Protein AF-A0A535C8S2-F1 (afdb_monomer)

Nearest PDB structures (foldseek):
  6vna-assembly1_A  TM=7.700E-01  e=2.159E-07  Paracoccus denitrificans PD1222
  1vl7-assembly1_B  TM=8.241E-01  e=2.066E-06  Nostoc sp. PCC 7120 = FACHB-418
  6vna-assembly2_B-2  TM=7.150E-01  e=5.638E-07  Paracoccus denitrificans PD1222
  2i02-assembly1_B  TM=7.239E-01  e=4.017E-07  Nostoc punctiforme PCC 73102
  2hhz-assembly1_A  TM=6.970E-01  e=1.139E-04  Streptococcus suis 89/1591

Solvent-accessible surface area (backbone atoms only — not comparable to full-atom values): 9816 Å² total; per-residue (Å²): 128,58,77,65,41,55,50,45,54,48,47,62,73,66,48,53,54,36,34,39,39,23,39,39,99,85,69,54,79,43,79,47,78,40,62,44,27,55,54,98,84,57,41,34,28,36,72,43,51,57,85,41,69,60,45,46,12,26,76,74,59,30,45,35,39,35,45,37,56,52,80,87,47,59,88,58,66,35,50,41,35,40,34,46,27,27,36,48,77,57,80,54,66,71,58,47,51,51,40,48,53,39,30,35,77,77,67,51,86,77,60,72,70,61,40,36,87,91,38,62,28,30,37,31,39,32,36,53,49,63,69,69,93,74,69,83,76,89,78,81,64,74,77,73,71,71,64,67,89,80,71,71,75,92,53,64,62,42,77,46,91,64,66,65,23,35,36,36,52,44,67,109

Secondary structure (DSSP, 8-state):
--HHHHHHHHHHHH--EEEEEEE-TT--EEEEEEEEEE-TT--EEEEEETTSHHHHHHHHH-EEEEEEE-TTSPTTT--EEEEEEEEEE---HHHHHHHHHHHHHTT----GGGTSTT-SEEEEEEEET---TT-SS----TTTTS--TT-S--S-EEE-SSSSEEEE----

Sequence (172 aa):
MNGNEESAKAILSQVLYITLATVGPDGLPWNTPVYAAFDEEYQFFWVSASQVRHSQNIKATHRVAIVVYDSPAPAGTGKGVYIEARADEVTEEQEIIHALQALERRGWKKPLQEVMGASIHRVASGEAGGRDRNSSRGAVDPITQRMDHRTIAPHSCESAVRGNVWICLGED

Mean predicted aligned error: 9.33 Å

pLDDT: mean 78.82, std 22.0, range [28.77, 98.12]

Radius of gyration: 16.6 Å; Cα contacts (8 Å, |Δi|>4): 312; chains: 1; bounding box: 48×30×39 Å

Structure (mmCIF, N/CA/C/O backbone):
data_AF-A0A535C8S2-F1
#
_entry.id   AF-A0A535C8S2-F1
#
loop_
_atom_site.group_PDB
_atom_site.id
_atom_site.type_symbol
_atom_site.label_atom_id
_atom_site.label_alt_id
_atom_site.label_comp_id
_atom_site.label_asym_id
_atom_site.label_entity_id
_atom_site.label_seq_id
_atom_site.pdbx_PDB_ins_code
_atom_site.Cartn_x
_atom_site.Cartn_y
_atom_site.Cartn_z
_atom_site.occupancy
_atom_site.B_iso_or_equiv
_atom_site.auth_seq_id
_atom_s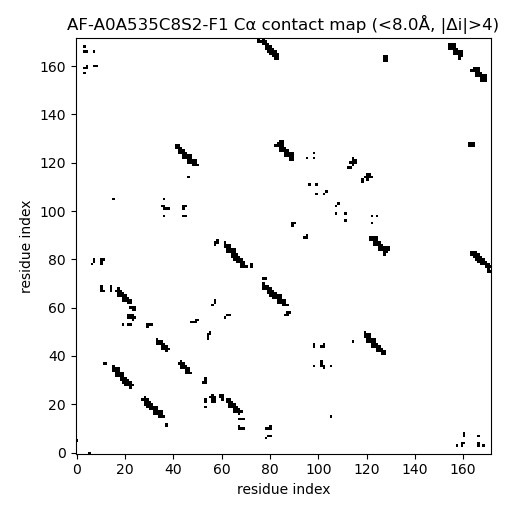ite.auth_comp_id
_atom_site.auth_asym_id
_atom_site.auth_atom_id
_atom_site.pdbx_PDB_model_num
ATOM 1 N N . MET A 1 1 ? -16.261 16.818 13.547 1.00 52.34 1 MET A N 1
ATOM 2 C CA . MET A 1 1 ? -16.123 15.757 12.530 1.00 52.34 1 MET A CA 1
ATOM 3 C C . MET A 1 1 ? -17.407 14.946 12.594 1.00 52.34 1 MET A C 1
ATOM 5 O O . MET A 1 1 ? -17.987 14.883 13.673 1.00 52.34 1 MET A O 1
ATOM 9 N N . ASN A 1 2 ? -17.944 14.451 11.477 1.00 67.00 2 ASN A N 1
ATOM 10 C CA . ASN A 1 2 ? -19.080 13.524 11.568 1.00 67.00 2 ASN A CA 1
ATOM 11 C C . ASN A 1 2 ? -18.554 12.135 11.996 1.00 67.00 2 ASN A C 1
ATOM 13 O O . ASN A 1 2 ? -17.364 11.851 11.849 1.00 67.00 2 ASN A O 1
ATOM 17 N N . GLY A 1 3 ? -19.407 11.272 12.559 1.00 73.81 3 GLY A N 1
ATOM 18 C CA . GLY A 1 3 ? -18.969 9.974 13.110 1.00 73.81 3 GLY A CA 1
ATOM 19 C C . GLY A 1 3 ? -18.288 9.046 12.088 1.00 73.81 3 GLY A C 1
ATOM 20 O O . GLY A 1 3 ? -17.522 8.152 12.462 1.00 73.81 3 GLY A O 1
ATOM 21 N N . ASN A 1 4 ? -18.516 9.288 10.795 1.00 74.38 4 ASN A N 1
ATOM 22 C CA . ASN A 1 4 ? -17.928 8.527 9.698 1.00 74.38 4 ASN A CA 1
ATOM 23 C C . ASN A 1 4 ? -16.471 8.919 9.447 1.00 74.38 4 ASN A C 1
ATOM 25 O O . ASN A 1 4 ? -15.612 8.049 9.310 1.00 74.38 4 ASN A O 1
ATOM 29 N N . GLU A 1 5 ? -16.174 10.218 9.475 1.00 75.56 5 GLU A N 1
ATOM 30 C CA . GLU A 1 5 ? -14.809 10.730 9.390 1.00 75.56 5 GLU A CA 1
ATOM 31 C C . GLU A 1 5 ? -13.951 10.227 10.563 1.00 75.56 5 GLU A C 1
ATOM 33 O O . GLU A 1 5 ? -12.825 9.781 10.356 1.00 75.56 5 GLU A O 1
ATOM 38 N N . GLU A 1 6 ? -14.483 10.231 11.787 1.00 81.94 6 GLU A N 1
ATOM 39 C CA . GLU A 1 6 ? -13.778 9.697 12.963 1.00 81.94 6 GLU A CA 1
ATOM 40 C C . GLU A 1 6 ? -13.527 8.188 12.845 1.00 81.94 6 GLU A C 1
ATOM 42 O O . GLU A 1 6 ? -12.419 7.722 13.119 1.00 81.94 6 GLU A O 1
ATOM 47 N N . SER A 1 7 ? -14.518 7.430 12.363 1.00 82.94 7 SER A N 1
ATOM 48 C CA . SER A 1 7 ? -14.377 5.988 12.120 1.00 82.94 7 SER A CA 1
ATOM 49 C C . SER A 1 7 ? -13.293 5.690 11.081 1.00 82.94 7 SER A C 1
ATOM 51 O O . SER A 1 7 ? -12.453 4.821 11.300 1.00 82.94 7 SER A O 1
ATOM 53 N N . ALA A 1 8 ? -13.262 6.428 9.972 1.00 83.62 8 ALA A N 1
ATOM 54 C CA . ALA A 1 8 ? -12.247 6.242 8.942 1.00 83.62 8 ALA A CA 1
ATOM 55 C C . ALA A 1 8 ? -10.839 6.567 9.451 1.00 83.62 8 ALA A C 1
ATOM 57 O O . ALA A 1 8 ? -9.908 5.796 9.226 1.00 83.62 8 ALA A O 1
ATOM 58 N N . LYS A 1 9 ? -10.683 7.663 10.205 1.00 85.62 9 LYS A N 1
ATOM 59 C CA . LYS A 1 9 ? -9.409 8.011 10.853 1.00 85.62 9 LYS A CA 1
ATOM 60 C C . LYS A 1 9 ? -8.939 6.919 11.810 1.00 85.62 9 LYS A C 1
ATOM 62 O O . LYS A 1 9 ? -7.752 6.591 11.826 1.00 85.62 9 LYS A O 1
ATOM 67 N N . ALA A 1 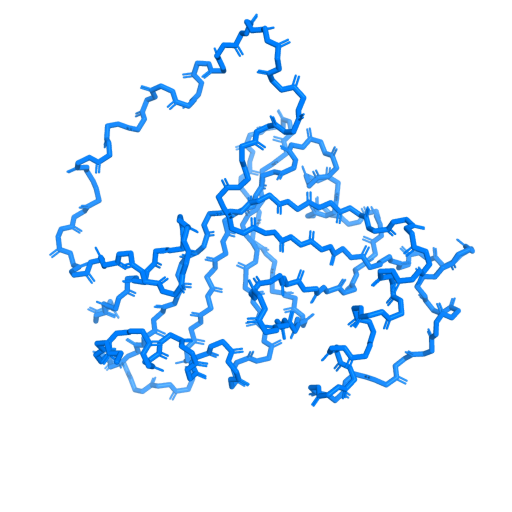10 ? -9.855 6.323 12.571 1.00 88.06 10 ALA A N 1
ATOM 68 C CA . ALA A 1 10 ? -9.534 5.204 13.449 1.00 88.06 10 ALA A CA 1
ATOM 69 C C . ALA A 1 10 ? -9.052 3.983 12.646 1.00 88.06 10 ALA A C 1
ATOM 71 O O . ALA A 1 10 ? -7.982 3.455 12.935 1.00 88.06 10 ALA A O 1
ATOM 72 N N . ILE A 1 11 ? -9.758 3.600 11.579 1.00 89.38 11 ILE A N 1
ATOM 73 C CA . ILE A 1 11 ? -9.386 2.454 10.731 1.00 89.38 11 ILE A CA 1
ATOM 74 C C . ILE A 1 11 ? -8.007 2.660 10.093 1.00 89.38 11 ILE A C 1
ATOM 76 O O . ILE A 1 11 ? -7.131 1.809 10.239 1.00 89.38 11 ILE A O 1
ATOM 80 N N . LEU A 1 12 ? -7.773 3.806 9.442 1.00 90.06 12 LEU A N 1
ATOM 81 C CA . LEU A 1 12 ? -6.495 4.100 8.778 1.00 90.06 12 LEU A CA 1
ATOM 82 C C . LEU A 1 12 ? -5.319 4.169 9.771 1.00 90.06 12 LEU A C 1
ATOM 84 O O . LEU A 1 12 ? -4.196 3.765 9.454 1.00 90.06 12 LEU A O 1
ATOM 88 N N . SER A 1 13 ? -5.564 4.638 10.998 1.00 89.69 13 SER A N 1
ATOM 89 C CA . SER A 1 13 ? -4.525 4.715 12.034 1.00 89.69 13 SER A CA 1
ATOM 90 C C . SER A 1 13 ? -4.236 3.378 12.728 1.00 89.69 13 SER A C 1
ATOM 92 O O . SER A 1 13 ? -3.115 3.180 13.195 1.00 89.69 13 SER A O 1
ATOM 94 N N . GLN A 1 14 ? -5.188 2.441 12.764 1.00 90.38 14 GLN A N 1
ATOM 95 C CA . GLN A 1 14 ? -5.041 1.160 13.469 1.00 90.38 14 GLN A CA 1
ATOM 96 C C . GLN A 1 14 ? -4.626 0.006 12.546 1.00 90.38 14 GLN A C 1
ATOM 98 O O . GLN A 1 14 ? -3.751 -0.790 12.897 1.00 90.38 14 GLN A O 1
ATOM 103 N N . VAL A 1 15 ? -5.192 -0.077 11.340 1.00 92.44 15 VAL A N 1
ATOM 104 C CA . VAL A 1 15 ? -4.974 -1.205 10.422 1.00 92.44 15 VAL A CA 1
ATOM 105 C C . VAL A 1 15 ? -3.613 -1.080 9.733 1.00 92.44 15 VAL A C 1
ATOM 107 O O . VAL A 1 15 ? -3.322 -0.065 9.106 1.00 92.44 15 VAL A O 1
ATOM 110 N N . LEU A 1 16 ? -2.742 -2.083 9.899 1.00 93.69 16 LEU A N 1
ATOM 111 C CA . LEU A 1 16 ? -1.349 -2.068 9.405 1.00 93.69 16 LEU A CA 1
ATOM 112 C C . LEU A 1 16 ? -1.208 -2.441 7.926 1.00 93.69 16 LEU A C 1
ATOM 114 O O . LEU A 1 16 ? -0.190 -2.132 7.307 1.00 93.69 16 LEU A O 1
ATOM 118 N N . TYR A 1 17 ? -2.201 -3.140 7.380 1.00 94.69 17 TYR A N 1
ATOM 119 C CA . TYR A 1 17 ? -2.175 -3.640 6.014 1.00 94.69 17 TYR A CA 1
ATOM 120 C C . TYR A 1 17 ? -3.312 -3.036 5.207 1.00 94.69 17 TYR A C 1
ATOM 122 O O . TYR A 1 17 ? -4.465 -3.068 5.626 1.00 94.69 17 TYR A O 1
ATOM 130 N N . ILE A 1 18 ? -2.994 -2.547 4.016 1.00 95.50 18 ILE A N 1
ATOM 131 C CA . ILE A 1 18 ? -3.989 -2.112 3.037 1.00 95.50 18 ILE A CA 1
ATOM 132 C C . ILE A 1 18 ? -4.017 -3.111 1.887 1.00 95.50 18 ILE A C 1
ATOM 134 O O . ILE A 1 18 ? -2.986 -3.690 1.542 1.00 95.50 18 ILE A O 1
ATOM 138 N N . THR A 1 19 ? -5.183 -3.327 1.281 1.00 97.56 19 THR A N 1
ATOM 139 C CA . THR A 1 19 ? -5.291 -4.192 0.101 1.00 97.56 19 THR A CA 1
ATOM 140 C C . THR A 1 19 ? -5.361 -3.337 -1.149 1.00 97.56 19 THR A C 1
ATOM 142 O O . THR A 1 19 ? -6.344 -2.633 -1.357 1.00 97.56 19 THR A O 1
ATOM 145 N N . LEU A 1 20 ? -4.332 -3.426 -1.990 1.00 97.75 20 LEU A N 1
ATOM 146 C CA . LEU A 1 20 ? -4.273 -2.761 -3.287 1.00 97.75 20 LEU A CA 1
ATOM 147 C C . LEU A 1 20 ? -4.989 -3.616 -4.329 1.00 97.75 20 LEU A C 1
ATOM 149 O O . LEU A 1 20 ? -4.666 -4.791 -4.462 1.00 97.75 20 LEU A O 1
ATOM 153 N N . ALA A 1 21 ? -5.894 -3.034 -5.099 1.00 98.06 21 ALA A N 1
ATOM 154 C CA . ALA A 1 21 ? -6.438 -3.581 -6.330 1.00 98.06 21 ALA A CA 1
ATOM 155 C C . ALA A 1 21 ? -5.822 -2.814 -7.504 1.00 98.06 21 ALA A C 1
ATOM 157 O O . ALA A 1 21 ? -6.008 -1.607 -7.652 1.00 98.06 21 ALA A O 1
ATOM 158 N N . THR A 1 22 ? -5.055 -3.524 -8.325 1.00 97.81 22 THR A N 1
ATOM 159 C CA . THR A 1 22 ? -4.334 -2.959 -9.473 1.00 97.81 22 THR A CA 1
ATOM 160 C C . THR A 1 22 ? -4.759 -3.663 -10.751 1.00 97.81 22 THR A C 1
ATOM 162 O O . THR A 1 22 ? -5.173 -4.821 -10.712 1.00 97.81 22 THR A O 1
ATOM 165 N N . VAL A 1 23 ? -4.624 -2.986 -11.887 1.00 96.44 23 VAL A N 1
ATOM 166 C CA . VAL A 1 23 ? -4.881 -3.563 -13.209 1.00 96.44 23 VAL A CA 1
ATOM 167 C C . VAL A 1 23 ? -3.686 -3.295 -14.115 1.00 96.44 23 VAL A C 1
ATOM 169 O O . VAL A 1 23 ? -3.122 -2.202 -14.094 1.00 96.44 23 VAL A O 1
ATOM 172 N N . GLY A 1 24 ? -3.255 -4.314 -14.855 1.00 92.69 24 GLY A N 1
ATOM 173 C CA . GLY A 1 24 ? -2.193 -4.189 -15.850 1.00 92.69 24 GLY A CA 1
ATOM 174 C C . GLY A 1 24 ? -2.748 -3.888 -17.246 1.00 92.69 24 GLY A C 1
ATOM 175 O O . GLY A 1 24 ? -3.963 -3.795 -17.430 1.00 92.69 24 GLY A O 1
ATOM 176 N N . PRO A 1 25 ? -1.880 -3.786 -18.267 1.00 90.56 25 PRO A N 1
ATOM 177 C CA . PRO A 1 25 ? -2.307 -3.653 -19.664 1.00 90.56 25 PRO A CA 1
ATOM 178 C C . PRO A 1 25 ? -3.162 -4.826 -20.177 1.00 90.56 25 PRO A C 1
ATOM 180 O O . PRO A 1 25 ? -3.868 -4.679 -21.169 1.00 90.56 25 PRO A O 1
ATOM 183 N N . ASP A 1 26 ? -3.104 -5.982 -19.507 1.00 91.50 26 ASP A N 1
ATOM 184 C CA . ASP A 1 26 ? -3.930 -7.164 -19.785 1.00 91.50 26 ASP A CA 1
ATOM 185 C C . ASP A 1 26 ? -5.394 -7.008 -19.330 1.00 91.50 26 ASP A C 1
ATOM 187 O O . ASP A 1 26 ? -6.235 -7.839 -19.668 1.00 91.50 26 ASP A O 1
ATOM 191 N N . GLY A 1 27 ? -5.706 -5.958 -18.562 1.00 93.12 27 GLY A N 1
ATOM 192 C CA . GLY A 1 27 ? -7.037 -5.710 -18.018 1.00 93.12 27 GLY A CA 1
ATOM 193 C C . GLY A 1 27 ? -7.431 -6.634 -16.861 1.00 93.12 27 GLY A C 1
ATOM 194 O O . GLY A 1 27 ? -8.560 -6.541 -16.381 1.00 93.12 27 GLY A O 1
ATOM 195 N N . LEU A 1 28 ? -6.538 -7.511 -16.386 1.00 94.62 28 LEU A N 1
ATOM 196 C CA . LEU A 1 28 ? -6.849 -8.447 -15.306 1.00 94.62 28 LEU A CA 1
ATOM 197 C C . LEU A 1 28 ? -6.632 -7.789 -13.932 1.00 94.62 28 LEU A C 1
ATOM 199 O O . LEU A 1 28 ? -5.534 -7.286 -13.665 1.00 94.62 28 LEU A O 1
ATOM 203 N N . PRO A 1 29 ? -7.633 -7.815 -13.029 1.00 96.06 29 PRO A N 1
ATOM 204 C CA . PRO A 1 29 ? -7.477 -7.267 -11.690 1.00 96.06 29 PRO A CA 1
ATOM 205 C C . PRO A 1 29 ? -6.531 -8.130 -10.848 1.00 96.06 29 PRO A C 1
ATOM 207 O O . PRO A 1 29 ? -6.492 -9.358 -10.964 1.00 96.06 29 PRO A O 1
ATOM 210 N N . TRP A 1 30 ? -5.779 -7.479 -9.965 1.00 97.69 30 TRP A N 1
ATOM 211 C CA . TRP A 1 30 ? -4.883 -8.136 -9.024 1.00 97.69 30 TRP A CA 1
ATOM 212 C C . TRP A 1 30 ? -4.922 -7.461 -7.657 1.00 97.69 30 TRP A C 1
ATOM 214 O O . TRP A 1 30 ? -4.551 -6.289 -7.530 1.00 97.69 30 TRP A O 1
ATOM 224 N N . ASN A 1 31 ? -5.329 -8.220 -6.636 1.00 98.06 31 ASN A N 1
ATOM 225 C CA . ASN A 1 31 ? -5.309 -7.780 -5.248 1.00 98.06 31 ASN A CA 1
ATOM 226 C C . ASN A 1 31 ? -3.972 -8.124 -4.582 1.00 98.06 31 ASN A C 1
ATOM 228 O O . ASN A 1 31 ? -3.426 -9.211 -4.769 1.00 98.06 31 ASN A O 1
ATOM 232 N N . THR A 1 32 ? -3.416 -7.211 -3.791 1.00 98.12 32 THR A N 1
ATOM 233 C CA . THR A 1 32 ? -2.226 -7.478 -2.975 1.00 98.12 32 THR A CA 1
ATOM 234 C C . THR A 1 32 ? -2.315 -6.745 -1.638 1.00 98.12 32 THR A C 1
ATOM 236 O O . THR A 1 32 ? -2.397 -5.517 -1.643 1.00 98.12 32 THR A O 1
ATOM 239 N N . PRO A 1 33 ? -2.272 -7.457 -0.496 1.00 97.00 33 PRO A N 1
ATOM 240 C CA . PRO A 1 33 ? -2.092 -6.818 0.798 1.00 97.00 33 PRO A CA 1
ATOM 241 C C . PRO A 1 33 ? -0.651 -6.312 0.932 1.00 97.00 33 PRO A C 1
ATOM 243 O O . PRO A 1 33 ? 0.299 -7.043 0.645 1.00 97.00 33 PRO A O 1
ATOM 246 N N . VAL A 1 34 ? -0.481 -5.072 1.383 1.00 97.00 34 VAL A N 1
ATOM 247 C CA . VAL A 1 34 ? 0.828 -4.465 1.658 1.00 97.00 34 VAL A CA 1
ATOM 248 C C . VAL A 1 34 ? 0.828 -3.835 3.042 1.00 97.00 34 VAL A C 1
ATOM 250 O O . VAL A 1 34 ? -0.181 -3.283 3.477 1.00 97.00 34 VAL A O 1
ATOM 253 N N . TYR A 1 35 ? 1.959 -3.930 3.740 1.00 96.06 35 TYR A N 1
ATOM 254 C CA . TYR A 1 35 ? 2.173 -3.175 4.970 1.00 96.06 35 TYR A CA 1
ATOM 255 C C . TYR A 1 35 ? 2.356 -1.703 4.605 1.00 96.06 35 TYR A C 1
ATOM 257 O O . TYR A 1 35 ? 3.216 -1.389 3.777 1.00 96.06 35 TYR A O 1
ATOM 265 N N . ALA A 1 36 ? 1.560 -0.822 5.201 1.00 96.50 36 ALA A N 1
ATOM 266 C CA . ALA A 1 36 ? 1.520 0.576 4.805 1.00 96.50 36 ALA A CA 1
ATOM 267 C C . ALA A 1 36 ? 1.408 1.528 5.995 1.00 96.50 36 ALA A C 1
ATOM 269 O O . ALA A 1 36 ? 1.039 1.151 7.109 1.00 96.50 36 ALA A O 1
ATOM 270 N N . ALA A 1 37 ? 1.713 2.790 5.726 1.00 95.75 37 ALA A N 1
ATOM 271 C CA . ALA A 1 37 ? 1.479 3.898 6.632 1.00 95.75 37 ALA A CA 1
ATOM 272 C C . ALA A 1 37 ? 0.780 5.037 5.893 1.00 95.75 37 ALA A C 1
ATOM 274 O O . ALA A 1 37 ? 0.947 5.181 4.685 1.00 95.75 37 ALA A O 1
ATOM 275 N N . PHE A 1 38 ? 0.037 5.846 6.644 1.00 93.31 38 PHE A N 1
ATOM 276 C CA . PHE A 1 38 ? -0.528 7.112 6.189 1.00 93.31 38 PHE A CA 1
ATOM 277 C C . PHE A 1 38 ? 0.158 8.254 6.942 1.00 93.31 38 PHE A C 1
ATOM 279 O O . PHE A 1 38 ? 0.511 8.090 8.118 1.00 93.31 38 PHE A O 1
ATOM 286 N N . ASP A 1 39 ? 0.353 9.392 6.284 1.00 90.94 39 ASP A N 1
ATOM 287 C CA . ASP A 1 39 ? 0.723 10.640 6.951 1.00 90.94 39 ASP A CA 1
ATOM 288 C C . ASP A 1 39 ? -0.514 11.447 7.393 1.00 90.94 39 ASP A C 1
ATOM 290 O O . ASP A 1 39 ? -1.650 10.970 7.353 1.00 90.94 39 ASP A O 1
ATOM 294 N N . GLU A 1 40 ? -0.285 12.674 7.866 1.00 86.12 40 GLU A N 1
ATOM 295 C CA . GLU A 1 40 ? -1.350 13.578 8.316 1.00 86.12 40 GLU A CA 1
ATOM 296 C C . GLU A 1 40 ? -2.203 14.139 7.164 1.00 86.12 40 GLU A C 1
ATOM 298 O O . GLU A 1 40 ? -3.323 14.599 7.397 1.00 86.12 40 GLU A O 1
ATOM 303 N N . GLU A 1 41 ? -1.701 14.081 5.927 1.00 84.88 41 GLU A N 1
ATOM 304 C CA . GLU A 1 41 ? -2.403 14.499 4.711 1.00 84.88 41 GLU A CA 1
ATOM 305 C C . GLU A 1 41 ? -3.109 13.332 4.001 1.00 84.88 41 GLU A C 1
ATOM 307 O O . GLU A 1 41 ? -3.773 13.540 2.986 1.00 84.88 41 GLU A O 1
ATOM 312 N N . TYR A 1 42 ? -3.040 12.124 4.572 1.00 85.06 42 TYR A N 1
ATOM 313 C CA . TYR A 1 42 ? -3.544 10.872 4.001 1.00 85.06 42 TYR A CA 1
ATOM 314 C C . TYR A 1 42 ? -2.844 10.439 2.708 1.00 85.06 42 TYR A C 1
ATOM 316 O O . TYR A 1 42 ? -3.381 9.601 1.977 1.00 85.06 42 TYR A O 1
ATOM 324 N N . GLN A 1 43 ? -1.628 10.932 2.457 1.00 91.00 43 GLN A N 1
ATOM 325 C CA . GLN A 1 43 ? -0.709 10.237 1.561 1.00 91.00 43 GLN A CA 1
ATOM 326 C C . GLN A 1 43 ? -0.374 8.895 2.202 1.00 91.00 43 GLN A C 1
ATOM 328 O O . GLN A 1 43 ? -0.168 8.801 3.417 1.00 91.00 43 GLN A O 1
ATOM 333 N N . PHE A 1 44 ? -0.337 7.844 1.394 1.00 94.38 44 PHE A N 1
ATOM 334 C CA . PHE A 1 44 ? -0.012 6.509 1.870 1.00 94.38 44 PHE A CA 1
ATOM 335 C C . PHE A 1 44 ? 1.265 5.993 1.243 1.00 94.38 44 PHE A C 1
ATOM 337 O O . PHE A 1 44 ? 1.554 6.243 0.077 1.00 94.38 44 PHE A O 1
ATOM 344 N N . PHE A 1 45 ? 2.005 5.222 2.030 1.00 96.50 45 PHE A N 1
ATOM 345 C CA . PHE A 1 45 ? 3.330 4.737 1.683 1.00 96.50 45 PHE A CA 1
ATOM 346 C C . PHE A 1 45 ? 3.443 3.251 1.969 1.00 96.50 45 PHE A C 1
ATOM 348 O O . PHE A 1 45 ? 2.960 2.767 2.995 1.00 96.50 45 PHE A O 1
ATOM 355 N N . TRP A 1 46 ? 4.136 2.531 1.094 1.00 97.69 46 TRP A N 1
ATOM 356 C CA . TRP A 1 46 ? 4.530 1.146 1.326 1.00 97.69 46 TRP A CA 1
ATOM 357 C C . TRP A 1 46 ? 5.860 0.844 0.641 1.00 97.69 46 TRP A C 1
ATOM 359 O O . TRP A 1 46 ? 6.338 1.588 -0.214 1.00 97.69 46 TRP A O 1
ATOM 369 N N . VAL A 1 47 ? 6.465 -0.277 1.025 1.00 96.88 47 VAL A N 1
ATOM 370 C CA . VAL A 1 47 ? 7.679 -0.800 0.395 1.00 96.88 47 VAL A CA 1
ATOM 371 C C . VAL A 1 47 ? 7.335 -2.090 -0.328 1.00 96.88 47 VAL A C 1
ATOM 373 O O . VAL A 1 47 ? 6.715 -2.985 0.245 1.00 96.88 47 VAL A O 1
ATOM 376 N N . SER A 1 48 ? 7.760 -2.212 -1.583 1.00 96.62 48 SER A N 1
ATOM 377 C CA . SER A 1 48 ? 7.557 -3.428 -2.371 1.00 96.62 48 SER A CA 1
ATOM 378 C C . SER A 1 48 ? 8.690 -3.666 -3.357 1.00 96.62 48 SER A C 1
ATOM 380 O O . SER A 1 48 ? 9.424 -2.751 -3.724 1.00 96.62 48 SER A O 1
ATOM 382 N N . ALA A 1 49 ? 8.846 -4.912 -3.799 1.00 96.31 49 ALA A N 1
ATOM 383 C CA . ALA A 1 49 ? 9.781 -5.245 -4.861 1.00 96.31 49 ALA A CA 1
ATOM 384 C C . ALA A 1 49 ? 9.312 -4.626 -6.189 1.00 96.31 49 ALA A C 1
ATOM 386 O O . ALA A 1 49 ? 8.143 -4.694 -6.558 1.00 96.31 49 ALA A O 1
ATOM 387 N N . SER A 1 50 ? 10.230 -4.034 -6.946 1.00 95.00 50 SER A N 1
ATOM 388 C CA . SER A 1 50 ? 9.904 -3.289 -8.166 1.00 95.00 50 SER A CA 1
ATOM 389 C C . SER A 1 50 ? 9.369 -4.167 -9.303 1.00 95.00 50 SER A C 1
ATOM 391 O O . SER A 1 50 ? 8.684 -3.654 -10.183 1.00 95.00 50 SER A O 1
ATOM 393 N N . GLN A 1 51 ? 9.667 -5.472 -9.292 1.00 96.19 51 GLN A N 1
ATOM 394 C CA . GLN A 1 51 ? 9.351 -6.423 -10.370 1.00 96.19 51 GLN A CA 1
ATOM 395 C C . GLN A 1 51 ? 8.103 -7.282 -10.113 1.00 96.19 51 GLN A C 1
ATOM 397 O O . GLN A 1 51 ? 7.736 -8.093 -10.959 1.00 96.19 51 GLN A O 1
ATOM 402 N N . VAL A 1 52 ? 7.437 -7.141 -8.963 1.00 97.06 52 VAL A N 1
ATOM 403 C CA . VAL A 1 52 ? 6.208 -7.909 -8.691 1.00 97.06 52 VAL A CA 1
ATOM 404 C C . VAL A 1 52 ? 5.014 -7.316 -9.437 1.00 97.06 52 VAL A C 1
ATOM 406 O O . VAL A 1 52 ? 5.007 -6.139 -9.798 1.00 97.06 52 VAL A O 1
ATOM 409 N N . ARG A 1 53 ? 3.975 -8.134 -9.638 1.00 97.31 53 ARG A N 1
ATOM 410 C CA . ARG A 1 53 ? 2.827 -7.803 -10.494 1.00 97.31 53 ARG A CA 1
ATOM 411 C C . ARG A 1 53 ? 2.170 -6.460 -10.167 1.00 97.31 53 ARG A C 1
ATOM 413 O O . ARG A 1 53 ? 2.003 -5.656 -11.074 1.00 97.31 53 ARG A O 1
ATOM 420 N N . HIS A 1 54 ? 1.832 -6.186 -8.904 1.00 97.19 54 HIS A N 1
ATOM 421 C CA . HIS A 1 54 ? 1.173 -4.921 -8.550 1.00 97.19 54 HIS A CA 1
ATOM 422 C C . HIS A 1 54 ? 2.074 -3.704 -8.820 1.00 97.19 54 HIS A C 1
ATOM 424 O O . HIS A 1 54 ? 1.585 -2.699 -9.319 1.00 97.19 54 HIS A O 1
ATOM 430 N N . SER A 1 55 ? 3.387 -3.807 -8.577 1.00 97.62 55 SER A N 1
ATOM 431 C CA . SER A 1 55 ? 4.348 -2.738 -8.882 1.00 97.62 55 SER A CA 1
ATOM 432 C C . SER A 1 55 ? 4.425 -2.468 -10.386 1.00 97.62 55 SER A C 1
ATOM 434 O O . SER A 1 55 ? 4.457 -1.317 -10.805 1.00 97.62 55 SER A O 1
ATOM 436 N N . GLN A 1 56 ? 4.408 -3.518 -11.212 1.00 97.56 56 GLN A N 1
ATOM 437 C CA . GLN A 1 56 ? 4.391 -3.386 -12.673 1.00 97.56 56 GLN A CA 1
ATOM 438 C C . GLN A 1 56 ? 3.062 -2.810 -13.186 1.00 97.56 56 GLN A C 1
ATOM 440 O O . GLN A 1 56 ? 3.063 -1.925 -14.038 1.00 97.56 56 GLN A O 1
ATOM 445 N N . ASN A 1 57 ? 1.933 -3.242 -12.619 1.00 97.75 57 ASN A N 1
ATOM 446 C CA . ASN A 1 57 ? 0.613 -2.691 -12.931 1.00 97.75 57 ASN A CA 1
ATOM 447 C C . ASN A 1 57 ? 0.531 -1.191 -12.605 1.00 97.75 57 ASN A C 1
ATOM 449 O O . ASN A 1 57 ? 0.034 -0.407 -13.414 1.00 97.75 57 ASN A O 1
ATOM 453 N N . ILE A 1 58 ? 1.050 -0.786 -11.439 1.00 97.00 58 ILE A N 1
ATOM 454 C CA . ILE A 1 58 ? 1.094 0.616 -11.006 1.00 97.00 58 ILE A CA 1
ATOM 455 C C . ILE A 1 58 ? 1.997 1.432 -11.930 1.00 97.00 58 ILE A C 1
ATOM 457 O O . ILE A 1 58 ? 1.572 2.477 -12.399 1.00 97.00 58 ILE A O 1
ATOM 461 N N . LYS A 1 59 ? 3.183 0.933 -12.297 1.00 96.06 59 LYS A N 1
ATOM 462 C CA . LYS A 1 59 ? 4.056 1.612 -13.274 1.00 96.06 59 LYS A CA 1
ATOM 463 C C . LYS A 1 59 ? 3.390 1.835 -14.630 1.00 96.06 59 LYS A C 1
ATOM 465 O O . LYS A 1 59 ? 3.701 2.809 -15.302 1.00 96.06 59 LYS A O 1
ATOM 470 N N . ALA A 1 60 ? 2.518 0.920 -15.048 1.00 95.44 60 ALA A N 1
ATOM 471 C CA . ALA A 1 60 ? 1.844 1.000 -16.338 1.00 95.44 60 ALA A CA 1
ATOM 472 C C . ALA A 1 60 ? 0.608 1.910 -16.326 1.00 95.44 60 ALA A C 1
ATOM 474 O O . ALA A 1 60 ? 0.300 2.529 -17.341 1.00 95.44 60 ALA A O 1
ATOM 475 N N . THR A 1 61 ? -0.136 1.951 -15.217 1.00 94.75 61 THR A N 1
ATOM 476 C CA . THR A 1 61 ? -1.467 2.585 -15.190 1.00 94.75 61 THR A CA 1
ATOM 477 C C . THR A 1 61 ? -1.602 3.706 -14.175 1.00 94.75 61 THR A C 1
ATOM 479 O O . THR A 1 61 ? -2.512 4.519 -14.305 1.00 94.75 61 THR A O 1
ATOM 482 N N . HIS A 1 62 ? -0.736 3.746 -13.163 1.00 94.94 62 HIS A N 1
ATOM 483 C CA . HIS A 1 62 ? -0.792 4.631 -12.000 1.00 94.94 62 HIS A CA 1
ATOM 484 C C . HIS A 1 62 ? -2.105 4.565 -11.212 1.00 94.94 62 HIS A C 1
ATOM 486 O O . HIS A 1 62 ? -2.313 5.391 -10.333 1.00 94.94 62 HIS A O 1
ATOM 492 N N . ARG A 1 63 ? -3.012 3.629 -11.524 1.00 93.12 63 ARG A N 1
ATOM 493 C CA . ARG A 1 63 ? -4.346 3.527 -10.922 1.00 93.12 63 ARG A CA 1
ATOM 494 C C . ARG A 1 63 ? -4.362 2.420 -9.881 1.00 93.12 63 ARG A C 1
ATOM 496 O O . ARG A 1 63 ? -3.965 1.287 -10.162 1.00 93.12 63 ARG A O 1
ATOM 503 N N . VAL A 1 64 ? -4.872 2.740 -8.699 1.00 95.12 64 VAL A N 1
ATOM 504 C CA . VAL A 1 64 ? -5.067 1.775 -7.621 1.00 95.12 64 VAL A CA 1
ATOM 505 C C . VAL A 1 64 ? -6.389 2.048 -6.913 1.00 95.12 64 VAL A C 1
ATOM 507 O O . VAL A 1 64 ? -6.727 3.190 -6.614 1.00 95.12 64 VAL A O 1
ATOM 510 N N . ALA A 1 65 ? -7.143 0.987 -6.647 1.00 93.94 65 ALA A N 1
ATOM 511 C CA . ALA A 1 65 ? -8.230 1.026 -5.678 1.00 93.94 65 ALA A CA 1
ATOM 512 C C . ALA A 1 65 ? -7.761 0.337 -4.397 1.00 93.94 65 ALA A C 1
ATOM 514 O O . ALA A 1 65 ? -7.017 -0.640 -4.454 1.00 93.94 65 ALA A O 1
ATOM 515 N N . ILE A 1 66 ? -8.153 0.849 -3.240 1.00 94.06 66 ILE A N 1
ATOM 516 C CA . ILE A 1 66 ? -7.679 0.365 -1.946 1.00 94.06 66 ILE A CA 1
ATOM 517 C C . ILE A 1 66 ? -8.879 0.077 -1.068 1.00 94.06 66 ILE A C 1
ATOM 519 O O . ILE A 1 66 ? -9.813 0.874 -1.019 1.00 94.06 66 ILE A O 1
ATOM 523 N N . VAL A 1 67 ? -8.819 -1.037 -0.343 1.00 93.31 67 VAL A N 1
ATOM 524 C CA . VAL A 1 67 ? -9.686 -1.270 0.809 1.00 93.31 67 VAL A CA 1
ATOM 525 C C . VAL A 1 67 ? -8.840 -1.439 2.066 1.00 93.31 67 VAL A C 1
ATOM 527 O O . VAL A 1 67 ? -7.834 -2.160 2.076 1.00 93.31 67 VAL A O 1
ATOM 530 N N . VAL A 1 68 ? -9.257 -0.753 3.126 1.00 92.44 68 VAL A N 1
ATOM 531 C CA . VAL A 1 68 ? -8.715 -0.874 4.481 1.00 92.44 68 VAL A CA 1
ATOM 532 C C . VAL A 1 68 ? -9.876 -1.207 5.397 1.00 92.44 68 VAL A C 1
ATOM 534 O O . VAL A 1 68 ? -10.839 -0.452 5.454 1.00 92.44 68 VAL A O 1
ATOM 537 N N . TYR A 1 69 ? -9.817 -2.337 6.087 1.00 89.44 69 TYR A N 1
ATOM 538 C CA . TYR A 1 69 ? -10.921 -2.785 6.927 1.00 89.44 69 TYR A CA 1
ATOM 539 C C . TYR A 1 69 ? -10.407 -3.440 8.201 1.00 89.44 69 TYR A C 1
ATOM 541 O O . TYR A 1 69 ? -9.320 -4.023 8.233 1.00 89.44 69 TYR A O 1
ATOM 549 N N . ASP A 1 70 ? -11.208 -3.320 9.253 1.00 84.62 70 ASP A N 1
ATOM 550 C CA . ASP A 1 70 ? -10.944 -3.924 10.555 1.00 84.62 70 ASP A CA 1
ATOM 551 C C . ASP A 1 70 ? -11.295 -5.419 10.516 1.00 84.62 70 ASP A C 1
ATOM 553 O O . ASP A 1 70 ? -12.404 -5.828 10.853 1.00 84.62 70 ASP A O 1
ATOM 557 N N . SER A 1 71 ? -10.371 -6.249 10.022 1.00 83.06 71 SER A N 1
ATOM 558 C CA . SER A 1 71 ? -10.609 -7.690 9.847 1.00 83.06 71 SER A CA 1
ATOM 559 C C . SER A 1 71 ?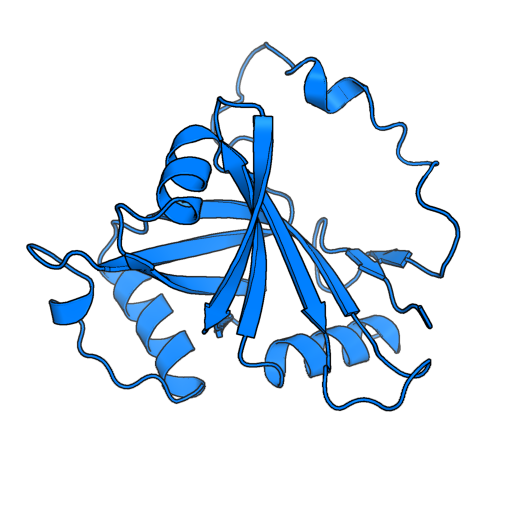 -10.916 -8.479 11.133 1.00 83.06 71 SER A C 1
ATOM 561 O O . SER A 1 71 ? -11.607 -9.492 11.027 1.00 83.06 71 SER A O 1
ATOM 563 N N . PRO A 1 72 ? -10.463 -8.069 12.338 1.00 85.75 72 PRO A N 1
ATOM 564 C CA . PRO A 1 72 ? -10.889 -8.683 13.596 1.00 85.75 72 PRO A CA 1
ATOM 565 C C . PRO A 1 72 ? -12.337 -8.388 14.017 1.00 85.75 72 PRO A C 1
ATOM 567 O O . PRO A 1 72 ? -12.804 -9.003 14.978 1.00 85.75 72 PRO A O 1
ATOM 570 N N . ALA A 1 73 ? -13.037 -7.451 13.369 1.00 84.56 73 ALA A N 1
ATOM 571 C CA . ALA A 1 73 ? -14.401 -7.098 13.745 1.00 84.56 73 ALA A CA 1
ATOM 572 C C . ALA A 1 73 ? -15.363 -8.301 13.613 1.00 84.56 73 ALA A C 1
ATOM 574 O O . ALA A 1 73 ? -15.237 -9.101 12.680 1.00 84.56 73 ALA A O 1
ATOM 575 N N . PRO A 1 74 ? -16.356 -8.445 14.514 1.00 83.69 74 PRO A N 1
ATOM 576 C CA . PRO A 1 74 ? -17.422 -9.429 14.350 1.00 83.69 74 PRO A CA 1
ATOM 577 C C . PRO A 1 74 ? -18.140 -9.290 12.999 1.00 83.69 74 PRO A C 1
ATOM 579 O O . PRO A 1 74 ? -18.328 -8.178 12.494 1.00 83.69 74 PRO A O 1
ATOM 582 N N . ALA A 1 75 ? -18.596 -10.415 12.444 1.00 82.81 75 ALA A N 1
ATOM 583 C CA . ALA A 1 75 ? -19.356 -10.444 11.194 1.00 82.81 75 ALA A CA 1
ATOM 584 C C . ALA A 1 75 ? -20.551 -9.471 11.229 1.00 82.81 75 ALA A C 1
ATOM 586 O O . ALA A 1 75 ? -21.260 -9.400 12.235 1.00 82.81 75 ALA A O 1
ATOM 587 N N . GLY A 1 76 ? -20.750 -8.717 10.144 1.00 79.31 76 GLY A N 1
ATOM 588 C CA . GLY A 1 76 ? -21.804 -7.703 10.027 1.00 79.31 76 GLY A CA 1
ATOM 589 C C . GLY A 1 76 ? -21.562 -6.414 10.820 1.00 79.31 76 GLY A C 1
ATOM 590 O O . GLY A 1 76 ? -22.395 -5.525 10.773 1.00 79.31 76 GLY A O 1
ATOM 591 N N . THR A 1 77 ? -20.447 -6.278 11.546 1.00 80.44 77 THR A N 1
ATOM 592 C CA . THR A 1 77 ? -20.111 -5.041 12.294 1.00 80.44 77 THR A CA 1
ATOM 593 C C . THR A 1 77 ? -18.858 -4.342 11.770 1.00 80.44 77 THR A C 1
ATOM 595 O O . THR A 1 77 ? -18.478 -3.273 12.259 1.00 80.44 77 THR A O 1
ATOM 598 N N . GLY A 1 78 ? -18.201 -4.971 10.791 1.00 78.25 78 GLY A N 1
ATOM 599 C CA . GLY A 1 78 ? -16.984 -4.478 10.172 1.00 78.25 78 GLY A CA 1
ATOM 600 C C . GLY A 1 78 ? -17.189 -3.114 9.528 1.00 78.25 78 GLY A C 1
ATOM 601 O O . GLY A 1 78 ? -18.263 -2.773 9.045 1.00 78.25 78 GLY A O 1
ATOM 602 N N . LYS A 1 79 ? -16.123 -2.321 9.523 1.00 83.12 79 LYS A N 1
ATOM 603 C CA . LYS A 1 79 ? -16.080 -1.042 8.823 1.00 83.12 79 LYS A CA 1
ATOM 604 C C . LYS A 1 79 ? -14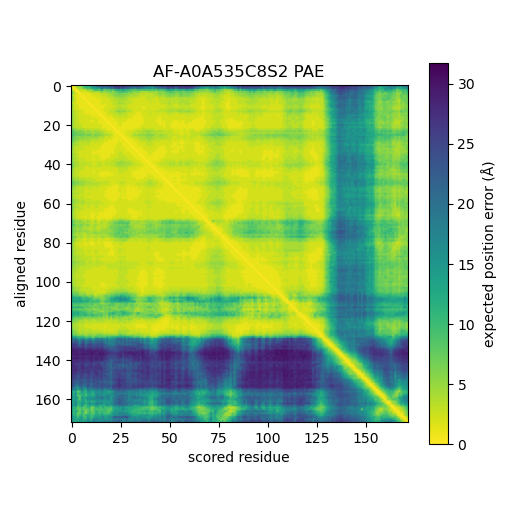.926 -1.054 7.834 1.00 83.12 79 LYS A C 1
ATOM 606 O O . LYS A 1 79 ? -13.841 -1.551 8.146 1.00 83.12 79 LYS A O 1
ATOM 611 N N . GLY A 1 80 ? -15.174 -0.481 6.661 1.00 86.00 80 GLY A N 1
ATOM 612 C CA . GLY A 1 80 ? -14.199 -0.346 5.591 1.00 86.00 80 GLY A CA 1
ATOM 613 C C . GLY A 1 80 ? -13.963 1.112 5.215 1.00 86.00 80 GLY A C 1
ATOM 614 O O . GLY A 1 80 ? -14.830 1.971 5.354 1.00 86.00 80 GLY A O 1
ATOM 615 N N . VAL A 1 81 ? -12.766 1.388 4.720 1.00 88.19 81 VAL A N 1
ATOM 616 C CA . VAL A 1 81 ? -12.425 2.609 3.996 1.00 88.19 81 VAL A CA 1
ATOM 617 C C . VAL A 1 81 ? -12.032 2.195 2.589 1.00 88.19 81 VAL A C 1
ATOM 619 O O . VAL A 1 81 ? -11.175 1.323 2.420 1.00 88.19 81 VAL A O 1
ATOM 622 N N . TYR A 1 82 ? -12.652 2.827 1.596 1.00 88.50 82 TYR A N 1
ATOM 623 C CA . TYR A 1 82 ? -12.429 2.550 0.185 1.00 88.50 82 TYR A CA 1
ATOM 624 C C . TYR A 1 82 ? -11.807 3.781 -0.475 1.00 88.50 82 TYR A C 1
ATOM 626 O O . TYR A 1 82 ? -12.285 4.905 -0.341 1.00 88.50 82 TYR A O 1
ATOM 634 N N . ILE A 1 83 ? -10.694 3.596 -1.174 1.00 87.50 83 ILE A N 1
ATOM 635 C CA . ILE A 1 83 ? -9.934 4.715 -1.735 1.00 87.50 83 ILE A CA 1
ATOM 636 C C . ILE A 1 83 ? -9.713 4.455 -3.213 1.00 87.50 83 ILE A C 1
ATOM 638 O O . ILE A 1 83 ? -9.127 3.442 -3.584 1.00 87.50 83 ILE A O 1
ATOM 642 N N . GLU A 1 84 ? -10.153 5.384 -4.054 1.00 88.06 84 GLU A N 1
ATOM 643 C CA . GLU A 1 84 ? -9.664 5.489 -5.423 1.00 88.06 84 GLU A CA 1
ATOM 644 C C . GLU A 1 84 ? -8.462 6.433 -5.421 1.00 88.06 84 GLU A C 1
ATOM 646 O O . GLU A 1 84 ? -8.557 7.586 -4.987 1.00 88.06 84 GLU A O 1
ATOM 651 N N . ALA A 1 85 ? -7.313 5.937 -5.867 1.00 90.25 85 ALA A N 1
ATOM 652 C CA . ALA A 1 85 ? -6.059 6.655 -5.749 1.00 90.25 85 ALA A CA 1
ATOM 653 C C . ALA A 1 85 ? -5.178 6.499 -6.985 1.00 90.25 85 ALA A C 1
ATOM 655 O O . ALA A 1 85 ? -5.331 5.586 -7.807 1.00 90.25 85 ALA A O 1
ATOM 656 N N . ARG A 1 86 ? -4.211 7.412 -7.076 1.00 92.44 86 ARG A N 1
ATOM 657 C CA . ARG A 1 86 ? -3.047 7.231 -7.932 1.00 92.44 86 ARG A CA 1
ATOM 658 C C . ARG A 1 86 ? -1.828 6.900 -7.104 1.00 92.44 86 ARG A C 1
ATOM 660 O O . ARG A 1 86 ? -1.713 7.355 -5.972 1.00 92.44 86 ARG A O 1
ATOM 667 N N . ALA A 1 87 ? -0.956 6.092 -7.680 1.00 96.06 87 ALA A N 1
ATOM 668 C CA . ALA A 1 87 ? 0.229 5.583 -7.022 1.00 96.06 87 ALA A CA 1
ATOM 669 C C . ALA A 1 87 ? 1.431 5.605 -7.963 1.00 96.06 87 ALA A C 1
ATOM 671 O O . ALA A 1 87 ? 1.283 5.343 -9.158 1.00 96.06 87 ALA A O 1
ATOM 672 N N . ASP A 1 88 ? 2.608 5.851 -7.397 1.00 95.94 88 ASP A N 1
ATOM 673 C CA . ASP A 1 88 ? 3.874 5.947 -8.114 1.00 95.94 88 ASP A CA 1
ATOM 674 C C . ASP A 1 88 ? 5.031 5.360 -7.287 1.00 95.94 88 ASP A C 1
ATOM 676 O O . ASP A 1 88 ? 4.971 5.267 -6.060 1.00 95.94 88 ASP A O 1
ATOM 680 N N . GLU A 1 89 ? 6.102 4.946 -7.970 1.00 96.06 89 GLU A N 1
ATOM 681 C CA . GLU A 1 89 ? 7.387 4.670 -7.316 1.00 96.06 89 GLU A CA 1
ATOM 682 C C . GLU A 1 89 ? 8.027 6.001 -6.901 1.00 96.06 89 GLU A C 1
ATOM 684 O O . GLU A 1 89 ? 8.148 6.909 -7.723 1.00 96.06 89 GLU A O 1
ATOM 689 N N . VAL A 1 90 ? 8.463 6.108 -5.646 1.00 96.00 90 VAL A N 1
ATOM 690 C CA . VAL A 1 90 ? 9.113 7.315 -5.128 1.00 96.00 90 VAL A CA 1
ATOM 691 C C . VAL A 1 90 ? 10.590 7.306 -5.501 1.00 96.00 90 VAL A C 1
ATOM 693 O O . VAL A 1 90 ? 11.320 6.372 -5.159 1.00 96.00 90 VAL A O 1
ATOM 696 N N . THR A 1 91 ? 11.041 8.366 -6.169 1.00 92.69 91 THR A N 1
ATOM 697 C CA . THR A 1 91 ? 12.446 8.541 -6.571 1.00 92.69 91 THR A CA 1
ATOM 698 C C . THR A 1 91 ? 13.185 9.588 -5.747 1.00 92.69 91 THR A C 1
ATOM 700 O O . THR A 1 91 ? 14.405 9.503 -5.619 1.00 92.69 91 THR A O 1
ATOM 703 N N . GLU A 1 92 ? 12.469 10.560 -5.181 1.00 94.62 92 GLU A N 1
ATOM 704 C CA . GLU A 1 92 ? 13.065 11.658 -4.423 1.00 94.62 92 GLU A CA 1
ATOM 705 C C . GLU A 1 92 ? 13.480 11.198 -3.023 1.00 94.62 92 GLU A C 1
ATOM 707 O O . GLU A 1 92 ? 12.655 10.747 -2.228 1.00 94.62 92 GLU A O 1
ATOM 712 N N . GLU A 1 93 ? 14.766 11.343 -2.689 1.00 93.75 93 GLU A N 1
ATOM 713 C CA . GLU A 1 93 ? 15.335 10.848 -1.426 1.00 93.75 93 GLU A CA 1
ATOM 714 C C . GLU A 1 93 ? 14.606 11.406 -0.195 1.00 93.75 93 GLU A C 1
ATOM 716 O O . GLU A 1 93 ? 14.336 10.674 0.756 1.00 93.75 93 GLU A O 1
ATOM 721 N N . GLN A 1 94 ? 14.219 12.683 -0.228 1.00 94.62 94 GLN A N 1
ATOM 722 C CA . GLN A 1 94 ? 13.511 13.313 0.884 1.00 94.62 94 GLN A CA 1
ATOM 723 C C . GLN A 1 94 ? 12.110 12.715 1.105 1.00 94.62 94 GLN A C 1
ATOM 725 O O . GLN A 1 94 ? 11.683 12.565 2.251 1.00 94.62 94 GLN A O 1
ATOM 730 N N . GLU A 1 95 ? 11.413 12.341 0.029 1.00 94.94 95 GLU A N 1
ATOM 731 C CA . GLU A 1 95 ? 10.108 11.675 0.104 1.00 94.94 95 GLU A CA 1
ATOM 732 C C . GLU A 1 95 ? 10.267 10.217 0.563 1.00 94.94 95 GLU A C 1
ATOM 734 O O . GLU A 1 95 ? 9.495 9.748 1.396 1.00 94.94 95 GLU A O 1
ATOM 739 N N . ILE A 1 96 ? 11.330 9.524 0.133 1.00 95.44 96 ILE A N 1
ATOM 740 C CA . ILE A 1 96 ? 11.684 8.186 0.639 1.00 95.44 96 ILE A CA 1
ATOM 741 C C . ILE A 1 96 ? 11.924 8.235 2.153 1.00 95.44 96 ILE A C 1
ATOM 743 O O . ILE A 1 96 ? 11.397 7.399 2.888 1.00 95.44 96 ILE A O 1
ATOM 747 N N . ILE A 1 97 ? 12.692 9.214 2.639 1.00 94.88 97 ILE A N 1
ATOM 748 C CA . ILE A 1 97 ? 12.946 9.393 4.075 1.00 94.88 97 ILE A CA 1
ATOM 749 C C . ILE A 1 97 ? 11.632 9.646 4.823 1.00 94.88 97 ILE A C 1
ATOM 751 O O . ILE A 1 97 ? 11.391 9.018 5.855 1.00 94.88 97 ILE A O 1
ATOM 755 N N . HIS A 1 98 ? 10.765 10.515 4.298 1.00 95.44 98 HIS A N 1
ATOM 756 C CA . HIS A 1 98 ? 9.458 10.790 4.894 1.00 95.44 98 HIS A CA 1
ATOM 757 C C . HIS A 1 98 ? 8.579 9.529 4.979 1.00 95.44 98 HIS A C 1
ATOM 759 O O . HIS A 1 98 ? 8.042 9.206 6.043 1.00 95.44 98 HIS A O 1
ATOM 765 N N . ALA A 1 99 ? 8.499 8.767 3.888 1.00 95.75 99 ALA A N 1
ATOM 766 C CA . ALA A 1 99 ? 7.768 7.509 3.818 1.00 95.75 99 ALA A CA 1
ATOM 767 C C . ALA A 1 99 ? 8.291 6.478 4.830 1.00 95.75 99 ALA A C 1
ATOM 769 O O . ALA A 1 99 ? 7.511 5.839 5.540 1.00 95.75 99 ALA A O 1
ATOM 770 N N . LEU A 1 100 ? 9.616 6.335 4.945 1.00 94.94 100 LEU A N 1
ATOM 771 C CA . LEU A 1 100 ? 10.233 5.432 5.918 1.00 94.94 100 LEU A CA 1
ATOM 772 C C . LEU A 1 100 ? 9.950 5.860 7.359 1.00 94.94 100 LEU A C 1
ATOM 774 O O . LEU A 1 100 ? 9.654 4.999 8.180 1.00 94.94 100 LEU A O 1
ATOM 778 N N . GLN A 1 101 ? 9.954 7.160 7.664 1.00 94.75 101 GLN A N 1
ATOM 779 C CA . GLN A 1 101 ? 9.555 7.662 8.984 1.00 94.75 101 GLN A CA 1
ATOM 780 C C . GLN A 1 101 ? 8.086 7.343 9.294 1.00 94.75 101 GLN A C 1
ATOM 782 O O . GLN A 1 101 ? 7.756 6.985 10.426 1.00 94.75 101 GLN A O 1
ATOM 787 N N . ALA A 1 102 ? 7.190 7.457 8.307 1.00 94.88 102 ALA A N 1
ATOM 788 C CA . ALA A 1 102 ? 5.787 7.082 8.469 1.00 94.88 102 ALA A CA 1
ATOM 789 C C . ALA A 1 102 ? 5.625 5.581 8.754 1.00 94.88 102 ALA A C 1
ATOM 791 O O . ALA A 1 102 ? 4.911 5.200 9.684 1.00 94.88 102 ALA A O 1
ATOM 792 N N . LEU A 1 103 ? 6.340 4.735 8.010 1.00 95.31 103 LEU A N 1
ATOM 793 C CA . LEU A 1 103 ? 6.364 3.284 8.205 1.00 95.31 103 LEU A CA 1
ATOM 794 C C . LEU A 1 103 ? 7.000 2.886 9.548 1.00 95.31 103 LEU A C 1
ATOM 796 O O . LEU A 1 103 ? 6.509 1.982 10.226 1.00 95.31 103 LEU A O 1
ATOM 800 N N . GLU A 1 104 ? 8.053 3.580 9.980 1.00 94.00 104 GLU A N 1
ATOM 801 C CA . GLU A 1 104 ? 8.736 3.321 11.249 1.00 94.00 104 GLU A CA 1
ATOM 802 C C . GLU A 1 104 ? 7.838 3.596 12.455 1.00 94.00 104 GLU A C 1
ATOM 804 O O . GLU A 1 104 ? 7.790 2.776 13.376 1.00 94.00 104 GLU A O 1
ATOM 809 N N . ARG A 1 105 ? 7.027 4.664 12.413 1.00 93.50 105 ARG A N 1
ATOM 810 C CA . ARG A 1 105 ? 6.000 4.933 13.439 1.00 93.50 105 ARG A CA 1
ATOM 811 C C . ARG A 1 105 ? 4.997 3.785 13.596 1.00 93.50 105 ARG A C 1
ATOM 813 O O . ARG A 1 105 ? 4.410 3.637 14.664 1.00 93.50 105 ARG A O 1
ATOM 820 N N . ARG A 1 106 ? 4.808 2.963 12.558 1.00 92.38 106 ARG A N 1
ATOM 821 C CA . ARG A 1 106 ? 3.938 1.775 12.577 1.00 92.38 106 ARG A CA 1
ATOM 822 C C . ARG A 1 106 ? 4.675 0.492 12.989 1.00 92.38 106 ARG A C 1
ATOM 824 O O . ARG A 1 106 ? 4.020 -0.527 13.215 1.00 92.38 106 ARG A O 1
ATOM 831 N N . GLY A 1 107 ? 6.005 0.523 13.108 1.00 90.50 107 GLY A N 1
ATOM 832 C CA . GLY A 1 107 ? 6.840 -0.608 13.526 1.00 90.50 107 GLY A CA 1
ATOM 833 C C . GLY A 1 107 ? 7.738 -1.218 12.442 1.00 90.50 107 GLY A C 1
ATOM 834 O O . GLY A 1 107 ? 8.401 -2.219 12.719 1.00 90.50 107 GLY A O 1
ATOM 835 N N . TRP A 1 108 ? 7.806 -0.646 11.235 1.00 87.81 108 TRP A N 1
ATOM 836 C CA . TRP A 1 108 ? 8.736 -1.085 10.185 1.00 87.81 108 TRP A CA 1
ATOM 837 C C . TRP A 1 108 ? 10.159 -0.568 10.438 1.00 87.81 108 TRP A C 1
ATOM 839 O O . TRP A 1 108 ? 10.378 0.633 10.499 1.00 87.81 108 TRP A O 1
ATOM 849 N N . LYS A 1 109 ? 11.154 -1.455 10.558 1.00 80.69 109 LYS A N 1
ATOM 850 C CA . LYS A 1 109 ? 12.514 -1.084 11.017 1.00 80.69 109 LYS A CA 1
ATOM 851 C C . LYS A 1 109 ? 13.635 -1.326 10.000 1.00 80.69 109 LYS A C 1
ATOM 853 O O . LYS A 1 109 ? 14.770 -1.586 10.392 1.00 80.69 109 LYS A O 1
ATOM 858 N N . LYS A 1 110 ? 13.338 -1.309 8.700 1.00 79.50 110 LYS A N 1
ATOM 859 C CA . LYS A 1 110 ? 14.364 -1.554 7.670 1.00 79.50 110 LYS A CA 1
ATOM 860 C C . LYS A 1 110 ? 15.085 -0.261 7.266 1.00 79.50 110 LYS A C 1
ATOM 862 O O . LYS A 1 110 ? 14.424 0.770 7.148 1.00 79.50 110 LYS A O 1
ATOM 867 N N . PRO A 1 111 ? 16.412 -0.304 7.045 1.00 83.31 111 PRO A N 1
ATOM 868 C CA . PRO A 1 111 ? 17.207 0.879 6.734 1.00 83.31 111 PRO A CA 1
ATOM 869 C C . PRO A 1 111 ? 16.995 1.367 5.293 1.00 83.31 111 PRO A C 1
ATOM 871 O O . PRO A 1 111 ? 16.587 0.607 4.415 1.00 83.31 111 PRO A O 1
ATOM 874 N N . LEU A 1 112 ? 17.356 2.627 5.030 1.00 82.75 112 LEU A N 1
ATOM 875 C CA . LEU A 1 112 ? 17.228 3.293 3.723 1.00 82.75 112 LEU A CA 1
ATOM 876 C C . LEU A 1 112 ? 17.862 2.497 2.567 1.00 82.75 112 LEU A C 1
ATOM 878 O O . LEU A 1 112 ? 17.308 2.410 1.473 1.00 82.75 112 LEU A O 1
ATOM 882 N N . GLN A 1 113 ? 19.008 1.862 2.816 1.00 83.62 113 GLN A N 1
ATOM 883 C CA . GLN A 1 113 ? 19.740 1.083 1.814 1.00 83.62 113 GLN A CA 1
ATOM 884 C C . GLN A 1 113 ? 18.947 -0.137 1.320 1.00 83.62 113 GLN A C 1
ATOM 886 O O . GLN A 1 113 ? 19.191 -0.613 0.213 1.00 83.62 113 GLN A O 1
ATOM 891 N N . GLU A 1 114 ? 17.970 -0.628 2.092 1.00 86.81 114 GLU A N 1
ATOM 892 C CA . GLU A 1 114 ? 17.102 -1.724 1.661 1.00 86.81 114 GLU A CA 1
ATOM 893 C C . GLU A 1 114 ? 16.037 -1.299 0.649 1.00 86.81 114 GLU A C 1
ATOM 895 O O . GLU A 1 114 ? 15.397 -2.176 0.074 1.00 86.81 114 GLU A O 1
ATOM 900 N N . VAL A 1 115 ? 15.843 -0.004 0.388 1.00 86.38 115 VAL A N 1
ATOM 901 C CA . VAL A 1 115 ? 14.806 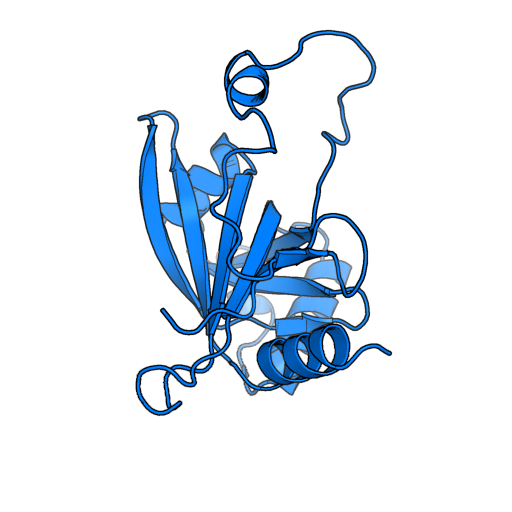0.495 -0.538 1.00 86.38 115 VAL A CA 1
ATOM 902 C C . VAL A 1 115 ? 15.349 1.399 -1.647 1.00 86.38 115 VAL A C 1
ATOM 904 O O . VAL A 1 115 ? 14.579 1.930 -2.444 1.00 86.38 115 VAL A O 1
ATOM 907 N N . MET A 1 116 ? 16.673 1.551 -1.727 1.00 85.62 116 MET A N 1
ATOM 908 C CA . MET A 1 116 ? 17.353 2.419 -2.690 1.00 85.62 116 MET A CA 1
ATOM 909 C C . MET A 1 116 ? 18.465 1.692 -3.455 1.00 85.62 116 MET A C 1
ATOM 911 O O . MET A 1 116 ? 18.835 0.554 -3.154 1.00 85.62 116 MET A O 1
ATOM 915 N N . GLY A 1 117 ? 19.010 2.371 -4.469 1.00 87.06 117 GLY A N 1
ATOM 916 C CA . GLY A 1 117 ? 20.156 1.905 -5.246 1.00 87.06 117 GLY A CA 1
ATOM 917 C C . GLY A 1 117 ? 19.919 0.531 -5.877 1.00 87.06 117 GLY A C 1
ATOM 918 O O . GLY A 1 117 ? 18.939 0.318 -6.595 1.00 87.06 117 GLY A O 1
ATOM 919 N N . ALA A 1 118 ? 20.824 -0.406 -5.587 1.00 86.19 118 ALA A N 1
ATOM 920 C CA . ALA A 1 118 ? 20.789 -1.770 -6.113 1.00 86.19 118 ALA A CA 1
ATOM 921 C C . ALA A 1 118 ? 19.732 -2.678 -5.452 1.00 86.19 118 ALA A C 1
ATOM 923 O O . ALA A 1 118 ? 19.592 -3.830 -5.862 1.00 86.19 118 ALA A O 1
ATOM 924 N N . SER A 1 119 ? 18.989 -2.198 -4.445 1.00 90.50 119 SER A N 1
ATOM 925 C CA . SER A 1 119 ? 17.899 -2.980 -3.857 1.00 90.50 119 SER A CA 1
ATOM 926 C C . SER A 1 119 ? 16.841 -3.324 -4.907 1.00 90.50 119 SER A C 1
ATOM 928 O O . SER A 1 119 ? 16.593 -2.553 -5.833 1.00 90.50 119 SER A O 1
ATOM 930 N N . ILE A 1 120 ? 16.168 -4.462 -4.745 1.00 93.75 120 ILE A N 1
ATOM 931 C CA . ILE A 1 120 ? 14.972 -4.781 -5.531 1.00 93.75 120 ILE A CA 1
ATOM 932 C C . ILE A 1 120 ? 13.726 -4.074 -4.995 1.00 93.75 120 ILE A C 1
ATOM 934 O O . ILE A 1 120 ? 12.756 -3.939 -5.740 1.00 93.75 120 ILE A O 1
ATOM 938 N N . HIS A 1 121 ? 13.740 -3.638 -3.731 1.00 94.81 121 HIS A N 1
ATOM 939 C CA . HIS A 1 121 ? 12.622 -2.941 -3.107 1.00 94.81 121 HIS A CA 1
ATOM 940 C C . HIS A 1 121 ? 12.680 -1.445 -3.382 1.00 94.81 121 HIS A C 1
ATOM 942 O O . HIS A 1 121 ? 13.755 -0.856 -3.505 1.00 94.81 121 HIS A O 1
ATOM 948 N N . ARG A 1 122 ? 11.502 -0.842 -3.473 1.00 96.06 122 ARG A N 1
ATOM 949 C CA . ARG A 1 122 ? 11.285 0.586 -3.660 1.00 96.06 122 ARG A CA 1
ATOM 950 C C . ARG A 1 122 ? 10.183 1.045 -2.725 1.00 96.06 122 ARG A C 1
ATOM 952 O O . ARG A 1 122 ? 9.293 0.259 -2.390 1.00 96.06 122 ARG A O 1
ATOM 959 N N . VAL A 1 123 ? 10.261 2.307 -2.324 1.00 97.12 123 VAL A N 1
ATOM 960 C CA . VAL A 1 123 ? 9.118 2.998 -1.735 1.00 97.12 123 VAL A CA 1
ATOM 961 C C . VAL A 1 123 ? 8.153 3.339 -2.861 1.00 97.12 123 VAL A C 1
ATOM 963 O O . VAL A 1 123 ? 8.566 3.786 -3.929 1.00 97.12 123 VAL A O 1
ATOM 966 N N . ALA A 1 124 ? 6.874 3.119 -2.613 1.00 97.38 124 ALA A N 1
ATOM 967 C CA . ALA A 1 124 ? 5.806 3.660 -3.425 1.00 97.38 124 ALA A CA 1
ATOM 968 C C . ALA A 1 124 ? 4.910 4.532 -2.546 1.00 97.38 124 ALA A C 1
ATOM 970 O O . ALA A 1 124 ? 4.724 4.240 -1.358 1.00 97.38 124 ALA A O 1
ATOM 971 N N . SER A 1 125 ? 4.403 5.607 -3.137 1.00 96.62 125 SER A N 1
ATOM 972 C CA . SER A 1 125 ? 3.463 6.530 -2.514 1.00 96.62 125 SER A CA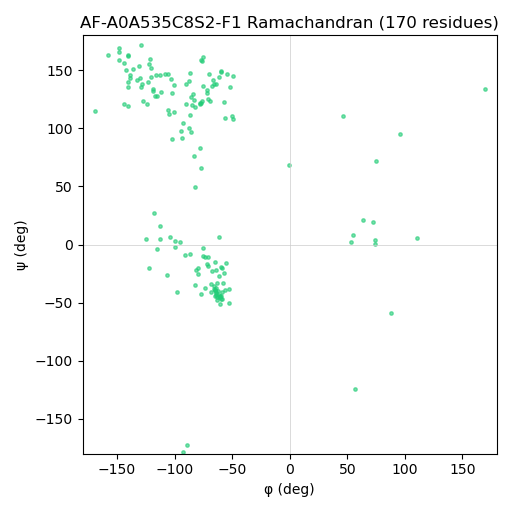 1
ATOM 973 C C . SER A 1 125 ? 2.186 6.593 -3.335 1.00 96.62 125 SER A C 1
ATOM 975 O O . SER A 1 125 ? 2.153 6.209 -4.510 1.00 96.62 125 SER A O 1
ATOM 977 N N . GLY A 1 126 ? 1.106 7.035 -2.708 1.00 93.19 126 GLY A N 1
ATOM 978 C CA . GLY A 1 126 ? -0.110 7.339 -3.426 1.00 93.19 126 GLY A CA 1
ATOM 979 C C . GLY A 1 126 ? -1.015 8.303 -2.687 1.00 93.19 126 GLY A C 1
ATOM 980 O O . GLY A 1 126 ? -0.902 8.522 -1.479 1.00 93.19 126 GLY A O 1
ATOM 981 N N . GLU A 1 127 ? -1.932 8.867 -3.461 1.00 88.31 127 GLU A N 1
ATOM 982 C CA . GLU A 1 127 ? -2.837 9.916 -3.025 1.00 88.31 127 G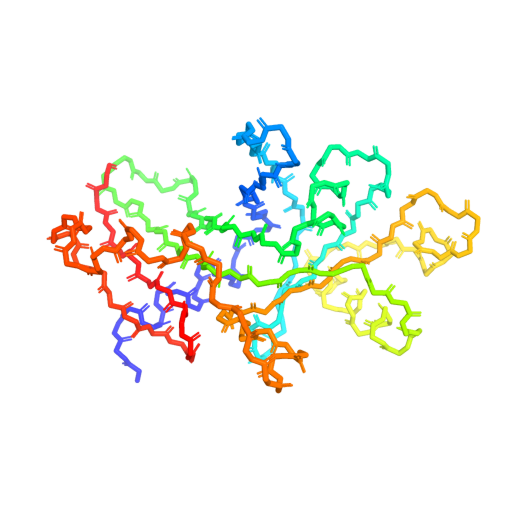LU A CA 1
ATOM 983 C C . GLU A 1 127 ? -4.242 9.690 -3.569 1.00 88.31 127 GLU A C 1
ATOM 985 O O . GLU A 1 127 ? -4.441 9.225 -4.700 1.00 88.31 127 GLU A O 1
ATOM 990 N N . ALA A 1 128 ? -5.236 10.021 -2.751 1.00 82.62 128 ALA A N 1
ATOM 991 C CA . ALA A 1 128 ? -6.627 9.905 -3.143 1.00 82.62 128 ALA A CA 1
ATOM 992 C C . ALA A 1 128 ? -6.967 10.885 -4.271 1.00 82.62 128 ALA A C 1
ATOM 994 O O . ALA A 1 128 ? -6.588 12.056 -4.252 1.00 82.62 128 ALA A O 1
ATOM 995 N N . GLY A 1 129 ? -7.738 10.416 -5.251 1.00 68.31 129 GLY A N 1
ATOM 996 C CA . GLY A 1 129 ? -8.367 11.307 -6.219 1.00 68.31 129 GLY A CA 1
ATOM 997 C C . GLY A 1 129 ? -7.472 11.963 -7.261 1.00 68.31 129 GLY A C 1
ATOM 998 O O . GLY A 1 129 ? -7.905 12.962 -7.840 1.00 68.31 129 GLY A O 1
ATOM 999 N N . GLY A 1 130 ? -6.271 11.436 -7.510 1.00 53.09 130 GLY A N 1
ATOM 1000 C CA . GLY A 1 130 ? -5.322 12.016 -8.456 1.00 53.09 130 GLY A CA 1
ATOM 1001 C C . GLY A 1 130 ? -5.959 12.337 -9.816 1.00 53.09 130 GLY A C 1
ATOM 1002 O O . GLY A 1 130 ? -6.244 11.448 -10.619 1.00 53.09 130 GLY A O 1
ATOM 1003 N N . ARG A 1 131 ? -6.149 13.630 -10.103 1.00 48.81 131 ARG A N 1
ATOM 1004 C CA . ARG A 1 131 ? -6.279 14.113 -11.484 1.00 48.81 131 ARG A CA 1
ATOM 1005 C C . ARG A 1 131 ? -4.929 13.906 -12.166 1.00 48.81 131 ARG A C 1
ATOM 1007 O O . ARG A 1 131 ? -3.894 14.120 -11.541 1.00 48.81 131 ARG A O 1
ATOM 1014 N N . ASP A 1 132 ? -4.928 13.513 -13.440 1.00 44.59 132 ASP A N 1
ATOM 1015 C CA . ASP A 1 132 ? -3.699 13.430 -14.237 1.00 44.59 132 ASP A CA 1
ATOM 1016 C C . ASP A 1 132 ? -2.914 14.743 -14.114 1.00 44.59 132 ASP A C 1
ATOM 1018 O O . ASP A 1 132 ? -3.330 15.764 -14.675 1.00 44.59 132 ASP A O 1
ATOM 1022 N N . ARG A 1 133 ? -1.759 14.701 -13.429 1.00 43.62 133 ARG A N 1
ATOM 1023 C CA . ARG A 1 133 ? -0.838 15.843 -13.266 1.00 43.62 133 ARG A CA 1
ATOM 1024 C C . ARG A 1 133 ? -0.393 16.440 -14.611 1.00 43.62 133 ARG A C 1
ATOM 1026 O O . ARG A 1 133 ? 0.073 17.572 -14.648 1.00 43.62 133 ARG A O 1
ATOM 1033 N N . ASN A 1 134 ? -0.585 15.707 -15.714 1.00 35.31 134 ASN A N 1
ATOM 1034 C CA . ASN A 1 134 ? -0.174 16.089 -17.063 1.00 35.31 134 ASN A CA 1
ATOM 1035 C C . ASN A 1 134 ? -1.333 16.371 -18.046 1.00 35.31 134 ASN A C 1
ATOM 1037 O O . ASN A 1 134 ? -1.088 16.632 -19.221 1.00 35.31 134 ASN A O 1
ATOM 1041 N N . SER A 1 135 ? -2.602 16.358 -17.613 1.00 41.00 135 SER A N 1
ATOM 1042 C CA . SER A 1 135 ? -3.755 16.588 -18.511 1.00 41.00 135 SER A CA 1
ATOM 1043 C C . SER A 1 135 ? -4.043 18.075 -18.769 1.00 41.00 135 SER A C 1
ATOM 1045 O O . SER A 1 135 ? -5.177 18.546 -18.712 1.00 41.00 135 SER A O 1
ATOM 1047 N N . SER A 1 136 ? -3.015 18.844 -19.124 1.00 35.34 136 SER A N 1
ATOM 1048 C CA . SER A 1 136 ? -3.248 20.091 -19.852 1.00 35.34 136 SER A CA 1
ATOM 1049 C C . SER A 1 136 ? -3.319 19.759 -21.346 1.00 35.34 136 SER A C 1
ATOM 1051 O O . SER A 1 136 ? -2.305 19.676 -22.025 1.00 35.34 136 SER A O 1
ATOM 1053 N N . ARG A 1 137 ? -4.558 19.598 -21.839 1.00 38.19 137 ARG A N 1
ATOM 1054 C CA . ARG A 1 137 ? -4.989 19.354 -23.239 1.00 38.19 137 ARG A CA 1
ATOM 1055 C C . ARG A 1 137 ? -5.223 17.882 -23.626 1.00 38.19 137 ARG A C 1
ATOM 1057 O O . ARG A 1 137 ? -4.348 17.199 -24.131 1.00 38.19 137 ARG A O 1
ATOM 1064 N N . GLY A 1 138 ? -6.494 17.484 -23.525 1.00 39.78 138 GLY A N 1
ATOM 1065 C CA . GLY A 1 138 ? -7.210 16.849 -24.637 1.00 39.78 138 GLY A CA 1
ATOM 1066 C C . GLY A 1 138 ? -6.888 15.394 -24.978 1.00 39.78 138 GLY A C 1
ATOM 1067 O O . GLY A 1 138 ? -6.376 15.137 -26.056 1.00 39.78 138 GLY A O 1
ATOM 1068 N N . ALA A 1 139 ? -7.311 14.457 -24.132 1.00 32.66 139 ALA A N 1
ATOM 1069 C CA . ALA A 1 139 ? -7.926 13.187 -24.538 1.00 32.66 139 ALA A CA 1
ATOM 1070 C C . ALA A 1 139 ? -8.503 12.529 -23.278 1.00 32.66 139 ALA A C 1
ATOM 1072 O O . ALA A 1 139 ? -7.769 12.209 -22.349 1.00 32.66 139 ALA A O 1
ATOM 1073 N N . VAL A 1 140 ? -9.824 12.392 -23.215 1.00 35.88 140 VAL A N 1
ATOM 1074 C CA . VAL A 1 140 ? -10.508 11.728 -22.100 1.00 35.88 140 VAL A CA 1
ATOM 1075 C C . VAL A 1 140 ? -10.493 10.228 -22.398 1.00 35.88 140 VAL A C 1
ATOM 1077 O O . VAL A 1 140 ? -10.995 9.823 -23.446 1.00 35.88 140 VAL A O 1
ATOM 1080 N N . ASP A 1 141 ? -9.887 9.420 -21.524 1.00 34.00 141 ASP A N 1
ATOM 1081 C CA . ASP A 1 141 ? -9.904 7.952 -21.616 1.00 34.00 141 ASP A CA 1
ATOM 1082 C C . ASP A 1 141 ? -11.373 7.459 -21.616 1.00 34.00 141 ASP A C 1
ATOM 1084 O O . ASP A 1 141 ? -12.125 7.779 -20.688 1.00 34.00 141 ASP A O 1
ATOM 1088 N N . PRO A 1 142 ? -11.827 6.714 -22.644 1.00 28.77 142 PRO A N 1
ATOM 1089 C CA . PRO A 1 142 ? -13.205 6.234 -22.736 1.00 28.77 142 PRO A CA 1
ATOM 1090 C C . PRO A 1 142 ? -13.583 5.232 -21.632 1.00 28.77 142 PRO A C 1
ATOM 1092 O O . PRO A 1 142 ? -14.775 5.006 -21.412 1.00 28.77 142 PRO A O 1
ATOM 1095 N N . ILE A 1 143 ? -12.614 4.660 -20.903 1.00 36.84 143 ILE A N 1
ATOM 1096 C CA . ILE A 1 143 ? -12.886 3.811 -19.731 1.00 36.84 143 ILE A CA 1
ATOM 1097 C C . ILE A 1 143 ? -13.471 4.647 -18.580 1.00 36.84 143 ILE A C 1
ATOM 1099 O O . ILE A 1 143 ? -14.376 4.190 -17.882 1.00 36.84 143 ILE A O 1
ATOM 1103 N N . THR A 1 144 ? -13.050 5.905 -18.438 1.00 36.41 144 THR A N 1
ATOM 1104 C CA . THR A 1 144 ? -13.511 6.818 -17.379 1.00 36.41 144 THR A CA 1
ATOM 1105 C C . THR A 1 144 ? -14.953 7.300 -17.597 1.00 36.41 144 THR A C 1
ATOM 1107 O O . THR A 1 144 ? -15.591 7.779 -16.665 1.00 36.41 144 THR A O 1
ATOM 1110 N N . GLN A 1 145 ? -15.504 7.157 -18.811 1.00 32.03 145 GLN A N 1
ATOM 1111 C CA . GLN A 1 145 ? -16.856 7.621 -19.160 1.00 32.03 145 GLN A CA 1
ATOM 1112 C C . GLN A 1 145 ? -17.985 6.625 -18.847 1.00 32.03 145 GLN A C 1
ATOM 1114 O O . GLN A 1 145 ? -19.152 6.984 -18.992 1.00 32.03 145 GLN A O 1
ATOM 1119 N N . ARG A 1 146 ? -17.686 5.380 -18.443 1.00 29.23 146 ARG A N 1
ATOM 1120 C CA . ARG A 1 146 ? -18.715 4.331 -18.275 1.00 29.23 146 ARG A CA 1
ATOM 1121 C C . ARG A 1 146 ? -19.129 4.006 -16.846 1.00 29.23 146 ARG A C 1
ATOM 1123 O O . ARG A 1 146 ? -19.945 3.106 -16.667 1.00 29.23 146 ARG A O 1
ATOM 1130 N N . MET A 1 147 ? -18.660 4.743 -15.848 1.00 30.70 147 MET A N 1
ATOM 1131 C CA . MET A 1 147 ? -19.266 4.669 -14.521 1.00 30.70 147 MET A CA 1
ATOM 1132 C C . MET A 1 147 ? -20.159 5.884 -14.317 1.00 30.70 147 MET A C 1
ATOM 1134 O O . MET A 1 147 ? -19.705 6.928 -13.866 1.00 30.70 147 MET A O 1
ATOM 1138 N N . ASP A 1 148 ? -21.439 5.747 -14.670 1.00 30.31 148 ASP A N 1
ATOM 1139 C CA . ASP A 1 148 ? -22.476 6.597 -14.088 1.00 30.31 148 ASP A CA 1
ATOM 1140 C C . ASP A 1 148 ? -22.394 6.432 -12.564 1.00 30.31 148 ASP A C 1
ATOM 1142 O O . ASP A 1 148 ? -22.707 5.372 -12.011 1.00 30.31 148 ASP A O 1
ATOM 1146 N N . HIS A 1 149 ? -21.920 7.491 -11.906 1.00 39.94 149 HIS A N 1
ATOM 1147 C CA . HIS A 1 149 ? -21.600 7.595 -10.481 1.00 39.94 149 HIS A CA 1
ATOM 1148 C C . HIS A 1 149 ? -22.811 7.377 -9.546 1.00 39.94 149 HIS A C 1
ATOM 1150 O O . HIS A 1 149 ? -22.704 7.568 -8.339 1.00 39.94 149 HIS A O 1
ATOM 1156 N N . ARG A 1 150 ? -23.974 6.997 -10.091 1.00 33.12 150 ARG A N 1
ATOM 1157 C CA . ARG A 1 150 ? -25.226 6.711 -9.374 1.00 33.12 150 ARG A C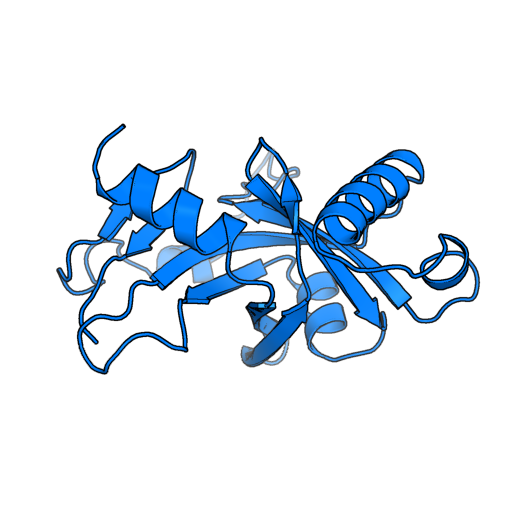A 1
ATOM 1158 C C . ARG A 1 150 ? -25.510 5.224 -9.139 1.00 33.12 150 ARG A C 1
ATOM 1160 O O . ARG A 1 150 ? -26.568 4.908 -8.605 1.00 33.12 150 ARG A O 1
ATOM 1167 N N . THR A 1 151 ? -24.606 4.317 -9.520 1.00 33.56 151 THR A N 1
ATOM 1168 C CA . THR A 1 151 ? -24.879 2.860 -9.499 1.00 33.56 151 THR A CA 1
ATOM 1169 C C . THR A 1 151 ? -24.060 2.074 -8.466 1.00 33.56 151 THR A C 1
ATOM 1171 O O . THR A 1 151 ? -23.994 0.850 -8.538 1.00 33.56 151 THR A O 1
ATOM 1174 N N . ILE A 1 152 ? -23.449 2.739 -7.481 1.00 39.50 152 ILE A N 1
ATOM 1175 C CA . ILE A 1 152 ? -23.051 2.049 -6.245 1.00 39.50 152 ILE A CA 1
ATOM 1176 C C . ILE A 1 152 ? -24.310 2.004 -5.376 1.00 39.50 152 ILE A C 1
ATOM 1178 O O . ILE A 1 152 ? -24.889 3.048 -5.073 1.00 39.50 152 ILE A O 1
ATOM 1182 N N . ALA A 1 153 ? -24.786 0.796 -5.064 1.00 32.22 153 ALA A N 1
ATOM 1183 C CA . ALA A 1 153 ? -25.961 0.579 -4.226 1.00 32.22 153 ALA A CA 1
ATOM 1184 C C . ALA A 1 153 ? -25.875 1.411 -2.926 1.00 32.22 153 ALA A C 1
ATOM 1186 O O . ALA A 1 153 ? -24.777 1.598 -2.399 1.00 32.22 153 ALA A O 1
ATOM 1187 N N . PRO A 1 154 ? -27.004 1.925 -2.404 1.00 34.59 154 PRO A N 1
ATOM 1188 C CA . PRO A 1 154 ? -27.040 2.877 -1.299 1.00 34.59 154 PRO A CA 1
ATOM 1189 C C . PRO A 1 154 ? -26.797 2.178 0.046 1.00 34.59 154 PRO A C 1
ATOM 1191 O O . PRO A 1 154 ? -27.670 2.139 0.906 1.00 34.59 154 PRO A O 1
ATOM 1194 N N . HIS A 1 155 ? -25.604 1.632 0.246 1.00 41.19 155 HIS A N 1
ATOM 1195 C CA . HIS A 1 155 ? -25.064 1.372 1.574 1.00 41.19 155 HIS A CA 1
ATOM 1196 C C . HIS A 1 155 ? -24.203 2.592 1.911 1.00 41.19 155 HIS A C 1
ATOM 1198 O O . HIS A 1 155 ? -23.119 2.741 1.362 1.00 41.19 155 HIS A O 1
ATOM 1204 N N . SER A 1 156 ? -24.779 3.530 2.673 1.00 51.12 156 SER A N 1
ATOM 1205 C CA . SER A 1 156 ? -24.214 4.785 3.218 1.00 51.12 156 SER A CA 1
ATOM 1206 C C . SER A 1 156 ? -22.739 5.090 2.906 1.00 51.12 156 SER A C 1
ATOM 1208 O O . SER A 1 156 ? -21.894 5.101 3.802 1.00 51.12 156 SER A O 1
ATOM 1210 N N . CYS A 1 157 ? -22.422 5.369 1.641 1.00 46.00 157 CYS A N 1
ATOM 1211 C CA . CYS A 1 157 ? -21.087 5.790 1.254 1.00 46.00 157 CYS A CA 1
ATOM 1212 C C . CYS A 1 157 ? -21.039 7.315 1.270 1.00 46.00 157 CYS A C 1
ATOM 1214 O O . CYS A 1 157 ? -21.605 7.983 0.403 1.00 46.00 157 CYS A O 1
ATOM 1216 N N . GLU A 1 158 ? -20.406 7.868 2.300 1.00 53.69 158 GLU A N 1
ATOM 1217 C CA . GLU A 1 158 ? -20.160 9.300 2.412 1.00 53.69 158 GLU A CA 1
ATOM 1218 C C . GLU A 1 158 ? -18.716 9.597 2.005 1.00 53.69 158 GLU A C 1
ATOM 1220 O O . GLU A 1 158 ? -17.774 8.904 2.390 1.00 53.69 158 GLU A O 1
ATOM 1225 N N . SER A 1 159 ? -18.511 10.667 1.239 1.00 54.25 159 SER A N 1
ATOM 1226 C CA . SER A 1 159 ? -17.173 11.228 1.071 1.00 54.25 159 SER A CA 1
ATOM 1227 C C . SER A 1 159 ? -16.745 11.861 2.394 1.00 54.25 159 SER A C 1
ATOM 1229 O O . SER A 1 159 ? -17.428 12.764 2.883 1.00 54.25 159 SER A O 1
ATOM 1231 N N . ALA A 1 160 ? -15.622 11.448 2.967 1.00 52.66 160 ALA A N 1
ATOM 1232 C CA . ALA A 1 160 ? -15.077 12.119 4.142 1.00 52.66 160 ALA A CA 1
ATOM 1233 C C . ALA A 1 160 ? -13.547 12.038 4.167 1.00 52.66 160 ALA A C 1
ATOM 1235 O O . ALA A 1 160 ? -12.933 11.315 3.389 1.00 52.66 160 ALA A O 1
ATOM 1236 N N . VAL A 1 161 ? -12.957 12.818 5.077 1.00 53.16 161 VAL A N 1
ATOM 1237 C CA . VAL A 1 161 ? -11.521 13.018 5.326 1.00 53.16 161 VAL A CA 1
ATOM 1238 C C . VAL A 1 161 ? -10.877 14.132 4.489 1.00 53.16 161 VAL A C 1
ATOM 1240 O O . VAL A 1 161 ? -10.400 15.085 5.097 1.00 53.16 161 VAL A O 1
ATOM 1243 N N . ARG A 1 162 ? -10.908 14.078 3.149 1.00 52.50 162 ARG A N 1
ATOM 1244 C CA . ARG A 1 162 ? -10.569 15.163 2.183 1.00 52.50 162 ARG A CA 1
ATOM 1245 C C . ARG A 1 162 ? -10.515 14.542 0.782 1.00 52.50 162 ARG A C 1
ATOM 1247 O O . ARG A 1 162 ? -9.902 13.499 0.657 1.00 52.50 162 ARG A O 1
ATOM 1254 N N . GLY A 1 163 ? -11.127 15.176 -0.231 1.00 54.31 163 GLY A N 1
ATOM 1255 C CA . GLY A 1 163 ? -10.978 14.872 -1.673 1.00 54.31 163 GLY A CA 1
ATOM 1256 C C . GLY A 1 163 ? -11.054 13.393 -2.098 1.00 54.31 163 GLY A C 1
ATOM 1257 O O . GLY A 1 163 ? -10.127 12.640 -1.875 1.00 54.31 163 GLY A O 1
ATOM 1258 N N . ASN A 1 164 ? -12.115 12.976 -2.796 1.00 52.97 164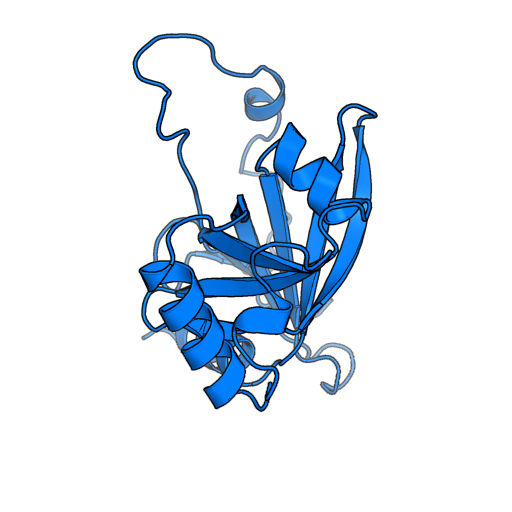 ASN A N 1
ATOM 1259 C CA . ASN A 1 164 ? -12.247 11.668 -3.480 1.00 52.97 164 ASN A CA 1
ATOM 1260 C C . ASN A 1 164 ? -11.994 10.379 -2.646 1.00 52.97 164 ASN A C 1
ATOM 1262 O O . ASN A 1 164 ? -12.078 9.287 -3.204 1.00 52.97 164 ASN A O 1
ATOM 1266 N N . VAL A 1 165 ? -11.718 10.462 -1.338 1.00 54.50 165 VAL A N 1
ATOM 1267 C CA . VAL A 1 165 ? -11.749 9.324 -0.405 1.00 54.50 165 VAL A CA 1
ATOM 1268 C C . VAL A 1 165 ? -13.205 8.995 -0.087 1.00 54.50 165 VAL A C 1
ATOM 1270 O O . VAL A 1 165 ? -13.954 9.853 0.393 1.00 54.50 165 VAL A O 1
ATOM 1273 N N . TRP A 1 166 ? -13.605 7.750 -0.343 1.00 57.78 166 TRP A N 1
ATOM 1274 C CA . TRP A 1 166 ? -14.970 7.279 -0.134 1.00 57.78 166 TRP A CA 1
ATOM 1275 C C . TRP A 1 166 ? -15.030 6.401 1.108 1.00 57.78 166 TRP A C 1
ATOM 1277 O O . TRP A 1 166 ? -14.500 5.292 1.174 1.00 57.78 166 TRP A O 1
ATOM 1287 N N . ILE A 1 167 ? -15.701 6.897 2.134 1.00 55.94 167 ILE A N 1
ATOM 1288 C CA . ILE A 1 167 ? -15.896 6.133 3.353 1.00 55.94 167 ILE A CA 1
ATOM 1289 C C . ILE A 1 167 ? -17.231 5.430 3.200 1.00 55.94 167 ILE A C 1
ATOM 1291 O O . ILE A 1 167 ? -18.291 5.975 3.503 1.00 55.94 167 ILE A O 1
ATOM 1295 N N . CYS A 1 168 ? -17.168 4.209 2.676 1.00 55.75 168 CYS A N 1
ATOM 1296 C CA . CYS A 1 168 ? -18.307 3.313 2.731 1.00 55.75 168 CYS A CA 1
ATOM 1297 C C . CYS A 1 168 ? -18.246 2.548 4.055 1.00 55.75 168 CYS A C 1
ATOM 1299 O O . CYS A 1 168 ? -17.488 1.590 4.209 1.00 55.75 168 CYS A O 1
ATOM 1301 N N . LEU A 1 169 ? -19.046 2.997 5.020 1.00 54.47 169 LEU A N 1
ATOM 1302 C CA . LEU A 1 169 ? -19.352 2.207 6.206 1.00 54.47 169 LEU A CA 1
ATOM 1303 C C . LEU A 1 169 ? -20.537 1.319 5.849 1.00 54.47 169 LEU A C 1
ATOM 1305 O O . LEU A 1 169 ? -21.631 1.827 5.606 1.00 54.47 169 LEU A O 1
ATOM 1309 N N . GLY A 1 170 ? -20.298 0.017 5.764 1.00 50.75 170 GLY A N 1
ATOM 1310 C CA . GLY A 1 170 ? -21.305 -0.964 5.386 1.00 50.75 170 GLY A CA 1
ATOM 1311 C C . GLY A 1 170 ? -21.163 -2.228 6.217 1.00 50.75 170 GLY A C 1
ATOM 1312 O O . GLY A 1 170 ? -20.049 -2.668 6.493 1.00 50.75 170 GLY A O 1
ATOM 1313 N N . GLU A 1 171 ? -22.308 -2.770 6.614 1.00 47.59 171 GLU A N 1
ATOM 1314 C CA . GLU A 1 171 ? -22.474 -4.121 7.145 1.00 47.59 171 GLU A CA 1
ATOM 1315 C C . GLU A 1 171 ? -22.589 -5.078 5.941 1.00 47.59 171 GLU A C 1
ATOM 1317 O O . GLU A 1 171 ? -23.697 -5.447 5.560 1.00 47.59 171 GLU A O 1
ATOM 1322 N N . ASP A 1 172 ? -21.479 -5.397 5.270 1.00 48.84 172 ASP A N 1
ATOM 1323 C CA . ASP A 1 172 ? -21.459 -6.496 4.283 1.00 48.84 172 ASP A CA 1
ATOM 1324 C C . ASP A 1 172 ? -21.204 -7.852 4.971 1.00 48.84 172 ASP A C 1
ATOM 1326 O O . ASP A 1 172 ? -20.410 -7.901 5.948 1.00 48.84 172 ASP A O 1
#

Foldseek 3Di:
DPPLQVVVVVQLQPFQWKWKWFAAPVRDTDIDIFGWFADPLRKIKGKDFCPDDRNRRLVHPQWIKIKGKDVPDPQLQIWIWIFTKGKDFDDDPVVLVVRVVRSVVVPDDDDPVCADDPHRMTMMIMDGPDDPPPPPDDDDDVVVVPDPVPPPPPQPWDDDDDHRTTGRTGND